Protein AF-A0A3D5Q6L6-F1 (afdb_monomer_lite)

pLDDT: mean 83.22, std 15.75, range [42.56, 94.69]

Structure (mmCIF, N/CA/C/O backbone):
data_AF-A0A3D5Q6L6-F1
#
_entry.id   AF-A0A3D5Q6L6-F1
#
loop_
_atom_site.group_PDB
_atom_site.id
_atom_site.type_symbol
_atom_site.label_atom_id
_atom_site.label_alt_id
_atom_site.label_comp_id
_atom_site.label_asym_id
_atom_site.label_entity_id
_atom_site.label_seq_id
_atom_site.pdbx_PDB_ins_code
_atom_site.Cartn_x
_atom_site.Cartn_y
_atom_site.Cartn_z
_atom_site.occupancy
_atom_site.B_iso_or_equiv
_atom_site.auth_seq_id
_atom_site.auth_comp_id
_atom_site.auth_asym_id
_atom_site.auth_atom_id
_atom_site.pdbx_PDB_model_num
ATOM 1 N N . LEU A 1 1 ? -1.924 -4.597 -21.460 1.00 47.00 1 LEU A N 1
ATOM 2 C CA . LEU A 1 1 ? -1.087 -4.878 -20.268 1.00 47.00 1 LEU A CA 1
ATOM 3 C C . LEU A 1 1 ? -1.959 -5.622 -19.259 1.00 47.00 1 LEU A C 1
ATOM 5 O O . LEU A 1 1 ? -3.085 -5.174 -19.084 1.00 47.00 1 LEU A O 1
ATOM 9 N N . PRO A 1 2 ? -1.518 -6.748 -18.667 1.00 67.69 2 PRO A N 1
ATOM 10 C CA . PRO A 1 2 ? -2.403 -7.641 -17.908 1.00 67.69 2 PRO A CA 1
ATOM 11 C C . PRO A 1 2 ? -2.850 -7.116 -16.529 1.00 67.69 2 PRO A C 1
ATOM 13 O O . PRO A 1 2 ? -3.755 -7.701 -15.950 1.00 67.69 2 PRO A O 1
ATOM 16 N N . HIS A 1 3 ? -2.297 -6.000 -16.034 1.00 64.44 3 HIS A N 1
ATOM 17 C CA . HIS A 1 3 ? -2.721 -5.359 -14.777 1.00 64.44 3 HIS A CA 1
ATOM 18 C C . HIS A 1 3 ? -2.710 -3.825 -14.921 1.00 64.44 3 HIS A C 1
ATOM 20 O O . HIS A 1 3 ? -1.693 -3.193 -14.626 1.00 64.44 3 HIS A O 1
ATOM 26 N N . PRO A 1 4 ? -3.772 -3.203 -15.466 1.00 75.00 4 PRO A N 1
ATOM 27 C CA . PRO A 1 4 ? -3.870 -1.749 -15.504 1.00 75.00 4 PRO A CA 1
ATOM 28 C C . PRO A 1 4 ? -4.125 -1.219 -14.088 1.00 75.00 4 PRO A C 1
ATOM 30 O O . PRO A 1 4 ? -5.172 -1.496 -13.515 1.00 75.00 4 PRO A O 1
ATOM 33 N N . ALA A 1 5 ? -3.178 -0.463 -13.532 1.00 80.44 5 ALA A N 1
ATOM 34 C CA . ALA A 1 5 ? -3.418 0.282 -12.299 1.00 80.44 5 ALA A CA 1
ATOM 35 C C . ALA A 1 5 ? -4.358 1.459 -12.573 1.00 80.44 5 ALA A C 1
ATOM 37 O O . ALA A 1 5 ? -4.229 2.122 -13.608 1.00 80.44 5 ALA A O 1
ATOM 38 N N . LYS A 1 6 ? -5.270 1.739 -11.639 1.00 83.00 6 LYS A N 1
ATOM 39 C CA . LYS A 1 6 ? -6.223 2.856 -11.740 1.00 83.00 6 LYS A CA 1
ATOM 40 C C . LYS A 1 6 ? -5.516 4.206 -11.774 1.00 83.00 6 LYS A C 1
ATOM 42 O O . LYS A 1 6 ? -5.907 5.088 -12.533 1.00 83.00 6 LYS A O 1
ATOM 47 N N . ASP A 1 7 ? -4.448 4.341 -10.992 1.00 87.31 7 ASP A N 1
ATOM 48 C CA . ASP A 1 7 ? -3.566 5.502 -11.014 1.00 87.31 7 ASP A CA 1
ATOM 49 C C . ASP A 1 7 ? -2.093 5.083 -10.958 1.00 87.31 7 ASP A C 1
ATOM 51 O O . ASP A 1 7 ? -1.597 4.518 -9.977 1.00 87.31 7 ASP A O 1
ATOM 55 N N . LEU A 1 8 ? -1.366 5.420 -12.022 1.00 88.12 8 LEU A N 1
ATOM 56 C CA . LEU A 1 8 ? 0.057 5.135 -12.138 1.00 88.12 8 LEU A CA 1
ATOM 57 C C . LEU A 1 8 ? 0.893 5.926 -11.123 1.00 88.12 8 LEU A C 1
ATOM 59 O O . LEU A 1 8 ? 1.917 5.418 -10.664 1.00 88.12 8 LEU A O 1
ATOM 63 N N . LYS A 1 9 ? 0.480 7.145 -10.750 1.00 89.06 9 LYS A N 1
ATOM 64 C CA . LYS A 1 9 ? 1.214 7.959 -9.767 1.00 89.06 9 LYS A CA 1
ATOM 65 C C . LYS A 1 9 ? 1.159 7.309 -8.393 1.00 89.06 9 LYS A C 1
ATOM 67 O O . LYS A 1 9 ? 2.194 7.160 -7.742 1.00 89.06 9 LYS A O 1
ATOM 72 N N . THR A 1 10 ? -0.028 6.854 -7.999 1.00 89.81 10 THR A N 1
ATOM 73 C CA . THR A 1 10 ? -0.221 6.107 -6.756 1.00 89.81 10 THR A CA 1
ATOM 74 C C . THR A 1 10 ? 0.582 4.810 -6.754 1.00 89.81 10 THR A C 1
ATOM 76 O O . THR A 1 10 ? 1.323 4.561 -5.803 1.00 89.81 10 THR A O 1
ATOM 79 N N . LEU A 1 11 ? 0.563 4.039 -7.847 1.00 91.19 11 LEU A N 1
ATOM 80 C CA . LEU A 1 11 ? 1.394 2.836 -7.965 1.00 91.19 11 LEU A CA 1
ATOM 81 C C . LEU A 1 11 ? 2.889 3.141 -7.794 1.00 91.19 11 LEU A C 1
ATOM 83 O O . LEU A 1 11 ? 3.577 2.473 -7.023 1.00 91.19 11 LEU A O 1
ATOM 87 N N . GLN A 1 12 ? 3.401 4.167 -8.475 1.00 91.44 12 GLN A N 1
ATOM 88 C CA . GLN A 1 12 ? 4.802 4.572 -8.352 1.00 91.44 12 GLN A CA 1
ATOM 89 C C . GLN A 1 12 ? 5.161 4.985 -6.921 1.00 91.44 12 GLN A C 1
ATOM 91 O O . GLN A 1 12 ? 6.240 4.633 -6.443 1.00 91.44 12 GLN A O 1
ATOM 96 N N . ALA A 1 13 ? 4.277 5.706 -6.228 1.00 90.69 13 ALA A N 1
ATOM 97 C CA . ALA A 1 13 ? 4.486 6.113 -4.843 1.00 90.69 13 ALA A CA 1
ATOM 98 C C . ALA A 1 13 ? 4.513 4.910 -3.889 1.00 90.69 13 ALA A C 1
ATOM 100 O O . ALA A 1 13 ? 5.416 4.819 -3.054 1.00 90.69 13 ALA A O 1
ATOM 101 N N . VAL A 1 14 ? 3.581 3.964 -4.039 1.00 91.62 14 VAL A N 1
ATOM 102 C CA . VAL A 1 14 ? 3.535 2.728 -3.242 1.00 91.62 14 VAL A CA 1
ATOM 103 C C . VAL A 1 14 ? 4.808 1.911 -3.454 1.00 91.62 14 VAL A C 1
ATOM 105 O O . VAL A 1 14 ? 5.483 1.566 -2.484 1.00 91.62 14 VAL A O 1
ATOM 108 N N . VAL A 1 15 ? 5.193 1.664 -4.711 1.00 92.56 15 VAL A N 1
ATOM 109 C CA . VAL A 1 15 ? 6.412 0.910 -5.048 1.00 92.56 15 VAL A CA 1
ATOM 110 C C . VAL A 1 15 ? 7.651 1.617 -4.496 1.00 92.56 15 VAL A C 1
ATOM 112 O O . VAL A 1 15 ? 8.474 0.991 -3.833 1.00 92.56 15 VAL A O 1
ATOM 115 N N . ARG A 1 16 ? 7.782 2.934 -4.687 1.00 92.31 16 ARG A N 1
ATOM 116 C CA . ARG A 1 16 ? 8.921 3.707 -4.167 1.00 92.31 16 ARG A CA 1
ATOM 117 C C . ARG A 1 16 ? 9.050 3.576 -2.648 1.00 92.31 16 ARG A C 1
ATOM 119 O O . ARG A 1 16 ? 10.136 3.272 -2.157 1.00 92.31 16 ARG A O 1
ATOM 126 N N . ASN A 1 17 ? 7.958 3.770 -1.909 1.00 91.31 17 ASN A N 1
ATOM 127 C CA . ASN A 1 17 ? 7.958 3.660 -0.449 1.00 91.31 17 ASN A CA 1
ATOM 128 C C . ASN A 1 17 ? 8.286 2.237 0.018 1.00 91.31 17 ASN A C 1
ATOM 130 O O . ASN A 1 17 ? 9.128 2.050 0.899 1.00 91.31 17 ASN A O 1
ATOM 134 N N . ALA A 1 18 ? 7.707 1.229 -0.635 1.00 92.06 18 ALA A N 1
ATOM 135 C CA . ALA A 1 18 ? 7.980 -0.166 -0.329 1.00 92.06 18 ALA A CA 1
ATOM 136 C C . ALA A 1 18 ? 9.466 -0.513 -0.523 1.00 92.06 18 ALA A C 1
ATOM 138 O O . ALA A 1 18 ? 10.097 -1.091 0.363 1.00 92.06 18 ALA A O 1
ATOM 139 N N . PHE A 1 19 ? 10.071 -0.098 -1.639 1.00 92.50 19 PHE A N 1
ATOM 140 C CA . PHE A 1 19 ? 11.471 -0.406 -1.937 1.00 92.50 19 PHE A CA 1
ATOM 141 C C . PHE A 1 19 ? 12.473 0.405 -1.102 1.00 92.50 19 PHE A C 1
ATOM 143 O O . PHE A 1 19 ? 13.524 -0.136 -0.742 1.00 92.50 19 PHE A O 1
ATOM 150 N N . ASN A 1 20 ? 12.135 1.633 -0.691 1.00 93.06 20 ASN A N 1
ATOM 151 C CA . ASN A 1 20 ? 12.921 2.392 0.293 1.00 93.06 20 ASN A CA 1
ATOM 152 C C . ASN A 1 20 ? 13.053 1.630 1.624 1.00 93.06 20 ASN A C 1
ATOM 154 O O . ASN A 1 20 ? 14.093 1.680 2.281 1.00 93.06 20 ASN A O 1
ATOM 158 N N . ALA A 1 21 ? 12.029 0.855 1.988 1.00 91.94 21 ALA A N 1
ATOM 159 C CA . ALA A 1 21 ? 11.996 0.020 3.181 1.00 91.94 21 ALA A CA 1
ATOM 160 C C . ALA A 1 21 ? 12.034 -1.492 2.868 1.00 91.94 21 ALA A C 1
ATOM 162 O O . ALA A 1 21 ? 11.544 -2.291 3.664 1.00 91.94 21 ALA A O 1
ATOM 163 N N . ARG A 1 22 ? 12.687 -1.928 1.774 1.00 92.25 22 ARG A N 1
ATOM 164 C CA . ARG A 1 22 ? 12.684 -3.339 1.302 1.00 92.25 22 ARG A CA 1
ATOM 165 C C . ARG A 1 22 ? 13.136 -4.395 2.317 1.00 92.25 22 ARG A C 1
ATOM 167 O O . ARG A 1 22 ? 12.868 -5.585 2.170 1.00 92.25 22 ARG A O 1
ATOM 174 N N . ARG A 1 23 ? 13.879 -3.985 3.349 1.00 92.19 23 ARG A N 1
ATOM 175 C CA . ARG A 1 23 ? 14.361 -4.853 4.444 1.00 92.19 23 ARG A CA 1
ATOM 176 C C . ARG A 1 23 ? 13.408 -4.939 5.633 1.00 92.19 23 ARG A C 1
ATOM 178 O O . ARG A 1 23 ? 13.690 -5.673 6.574 1.00 92.19 23 ARG A O 1
ATOM 185 N N . LYS A 1 24 ? 12.317 -4.181 5.614 1.00 93.94 24 LYS A N 1
ATOM 186 C CA . LYS A 1 24 ? 11.258 -4.201 6.621 1.00 93.94 24 LYS A CA 1
ATOM 187 C C . LYS A 1 24 ? 10.056 -4.981 6.091 1.00 93.94 24 LYS A C 1
ATOM 189 O O . LYS A 1 24 ? 10.019 -5.362 4.925 1.00 93.94 24 LYS A O 1
ATOM 194 N N . THR A 1 25 ? 9.110 -5.244 6.980 1.00 94.69 25 THR A N 1
ATOM 195 C CA . THR A 1 25 ? 7.827 -5.858 6.641 1.00 94.69 25 THR A CA 1
ATOM 196 C C . THR A 1 25 ? 6.909 -4.845 5.955 1.00 94.69 25 THR A C 1
ATOM 198 O O . THR A 1 25 ? 7.070 -3.637 6.159 1.00 94.69 25 THR A O 1
ATOM 201 N N . LEU A 1 26 ? 5.939 -5.307 5.166 1.00 93.00 26 LEU A N 1
ATOM 202 C CA . LEU A 1 26 ? 4.996 -4.461 4.430 1.00 93.00 26 LEU A CA 1
ATOM 203 C C . LEU A 1 26 ? 4.240 -3.516 5.360 1.00 93.00 26 LEU A C 1
ATOM 205 O O . LEU A 1 26 ? 4.179 -2.321 5.076 1.00 93.00 26 LEU A O 1
ATOM 209 N N . ARG A 1 27 ? 3.814 -3.984 6.542 1.00 92.94 27 ARG A N 1
ATOM 210 C CA . ARG A 1 27 ? 3.186 -3.114 7.554 1.00 92.94 27 ARG A CA 1
ATOM 211 C C . ARG A 1 27 ? 4.052 -1.933 7.985 1.00 92.94 27 ARG A C 1
ATOM 213 O O . ARG A 1 27 ? 3.524 -0.948 8.477 1.00 92.94 27 ARG A O 1
ATOM 220 N N . LYS A 1 28 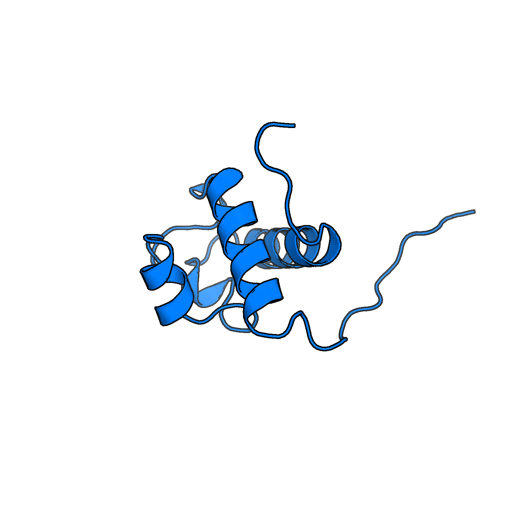? 5.385 -2.051 7.911 1.00 93.62 28 LYS A N 1
ATOM 221 C CA . LYS A 1 28 ? 6.327 -0.976 8.266 1.00 93.62 28 LYS A CA 1
ATOM 222 C C . LYS A 1 28 ? 6.722 -0.152 7.055 1.00 93.62 28 LYS A C 1
ATOM 224 O O . LYS A 1 28 ? 6.916 1.047 7.196 1.00 93.62 28 LYS A O 1
ATOM 229 N N . ALA A 1 29 ? 6.830 -0.785 5.894 1.00 92.31 29 ALA A N 1
ATOM 230 C CA . ALA A 1 29 ? 7.156 -0.118 4.646 1.00 92.31 29 ALA A CA 1
ATOM 231 C C . ALA A 1 29 ? 6.010 0.780 4.142 1.00 92.31 29 ALA A C 1
ATOM 233 O O . ALA A 1 29 ? 6.275 1.813 3.539 1.00 92.31 29 ALA A O 1
ATOM 234 N N . LEU A 1 30 ? 4.756 0.407 4.421 1.00 90.50 30 LEU A N 1
ATOM 235 C CA . LEU A 1 30 ? 3.551 1.080 3.924 1.00 90.50 30 LEU A CA 1
ATOM 236 C C . LEU A 1 30 ? 2.701 1.742 5.018 1.00 90.50 30 LEU A C 1
ATOM 238 O O . LEU A 1 30 ? 1.625 2.234 4.709 1.00 90.50 30 LEU A O 1
ATOM 242 N N . ALA A 1 31 ? 3.174 1.816 6.268 1.00 87.69 31 ALA A N 1
ATOM 243 C CA . ALA A 1 31 ? 2.394 2.290 7.424 1.00 87.69 31 ALA A CA 1
ATOM 244 C C . ALA A 1 31 ? 1.731 3.676 7.262 1.00 87.69 31 ALA A C 1
ATOM 246 O O . ALA A 1 31 ? 0.767 3.968 7.961 1.00 87.69 31 ALA A O 1
ATOM 247 N N . GLY A 1 32 ? 2.274 4.542 6.398 1.00 85.88 32 GLY A N 1
ATOM 248 C CA . GLY A 1 32 ? 1.732 5.877 6.109 1.00 85.88 32 GLY A CA 1
ATOM 249 C C . GLY A 1 32 ? 0.888 5.965 4.834 1.00 85.88 32 GLY A C 1
ATOM 250 O O . GLY A 1 32 ? 0.370 7.031 4.532 1.00 85.88 32 GLY A O 1
ATOM 251 N N . LEU A 1 33 ? 0.784 4.872 4.077 1.00 86.75 33 LEU A N 1
ATOM 252 C CA . LEU A 1 33 ? 0.046 4.802 2.815 1.00 86.75 33 LEU A CA 1
ATOM 253 C C . LEU A 1 33 ? -1.162 3.876 2.908 1.00 86.75 33 LEU A C 1
ATOM 255 O O . LEU A 1 33 ? -2.209 4.185 2.350 1.00 86.75 33 LEU A O 1
ATOM 259 N N . VAL A 1 34 ? -0.994 2.733 3.574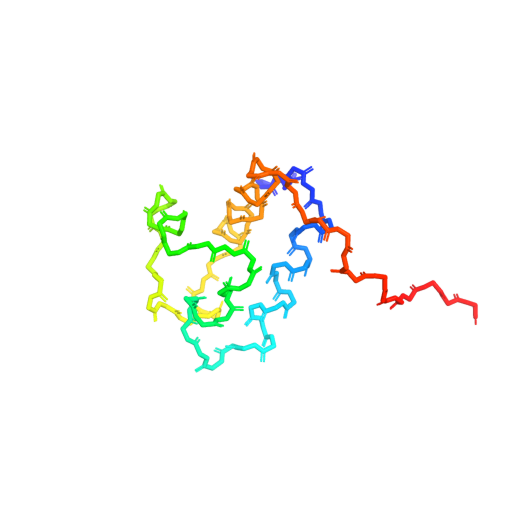 1.00 89.62 34 VAL A N 1
ATOM 260 C CA . VAL A 1 34 ? -1.968 1.640 3.614 1.00 89.62 34 VAL A CA 1
ATOM 261 C C . VAL A 1 34 ? -2.010 1.070 5.020 1.00 89.62 34 VAL A C 1
ATOM 263 O O . VAL A 1 34 ? -0.967 0.836 5.640 1.00 89.62 34 VAL A O 1
ATOM 266 N N . THR A 1 35 ? -3.213 0.842 5.532 1.00 91.19 35 THR A N 1
ATOM 267 C CA . THR A 1 35 ? -3.398 0.231 6.846 1.00 91.19 35 THR A CA 1
ATOM 268 C C . THR A 1 35 ? -3.247 -1.288 6.775 1.00 91.19 35 THR A C 1
ATOM 270 O O . THR A 1 35 ? -3.285 -1.903 5.708 1.00 91.19 35 THR A O 1
ATOM 273 N N . ILE A 1 36 ? -3.064 -1.923 7.931 1.00 91.69 36 ILE A N 1
ATOM 274 C CA . ILE A 1 36 ? -2.919 -3.383 8.007 1.00 91.69 36 ILE A CA 1
ATOM 275 C C . ILE A 1 36 ? -4.224 -4.060 7.588 1.00 91.69 36 ILE A C 1
ATOM 277 O O . ILE A 1 36 ? -4.204 -5.054 6.870 1.00 91.69 36 ILE A O 1
ATOM 281 N N . GLU A 1 37 ? -5.356 -3.485 7.982 1.00 90.69 37 GLU A N 1
ATOM 282 C CA . GLU A 1 37 ? -6.689 -3.968 7.637 1.00 90.69 37 GLU A CA 1
ATOM 283 C C . GLU A 1 37 ? -6.892 -3.964 6.119 1.00 90.69 37 GLU A C 1
ATOM 285 O O . GLU A 1 37 ? -7.416 -4.928 5.570 1.00 90.69 37 GLU A O 1
ATOM 290 N N . GLN A 1 38 ? -6.419 -2.924 5.424 1.00 91.25 38 GLN A N 1
ATOM 291 C CA . GLN A 1 38 ? -6.478 -2.846 3.963 1.00 91.25 38 GLN A CA 1
ATOM 292 C C . GLN A 1 38 ? -5.605 -3.917 3.294 1.00 91.25 38 GLN A C 1
ATOM 294 O O . GLN A 1 38 ? -6.039 -4.534 2.326 1.00 91.25 38 GLN A O 1
ATOM 299 N N . LEU A 1 39 ? -4.405 -4.195 3.818 1.00 91.44 39 LEU A N 1
ATOM 300 C CA . LEU A 1 39 ? -3.564 -5.290 3.310 1.00 91.44 39 LEU A CA 1
ATOM 301 C C . LEU A 1 39 ? -4.238 -6.656 3.508 1.00 91.44 39 LEU A C 1
ATOM 303 O O . LEU A 1 39 ? -4.279 -7.468 2.585 1.00 91.44 39 LEU A O 1
ATOM 307 N N . GLN A 1 40 ? -4.836 -6.881 4.678 1.00 91.56 40 GLN A N 1
ATOM 308 C CA . GLN A 1 40 ? -5.554 -8.117 4.990 1.00 91.56 40 GLN A CA 1
ATOM 309 C C . GLN A 1 40 ? -6.814 -8.295 4.135 1.00 91.56 40 GLN A C 1
ATOM 311 O O . GLN A 1 40 ? -7.099 -9.411 3.706 1.00 91.56 40 GLN A O 1
ATOM 316 N N . GLN A 1 41 ? -7.540 -7.215 3.828 1.00 91.31 41 GLN A N 1
ATOM 317 C CA . GLN A 1 41 ? -8.680 -7.237 2.900 1.00 91.31 41 GLN A CA 1
ATOM 318 C C . GLN A 1 41 ? -8.276 -7.679 1.490 1.00 91.31 41 GLN A C 1
ATOM 320 O O . GLN A 1 41 ? -9.046 -8.364 0.821 1.00 91.31 41 GLN A O 1
ATOM 325 N N . LEU A 1 42 ? -7.065 -7.323 1.057 1.00 90.12 42 LEU A N 1
ATOM 326 C CA . LEU A 1 42 ? -6.490 -7.761 -0.215 1.00 90.12 42 LEU A CA 1
ATOM 327 C C . LEU A 1 42 ? -5.921 -9.190 -0.160 1.00 90.12 42 LEU A C 1
ATOM 329 O O . LEU A 1 42 ? -5.466 -9.702 -1.179 1.00 90.12 42 LEU A O 1
ATOM 333 N N . GLY A 1 43 ? -5.930 -9.841 1.009 1.00 92.69 43 GLY A N 1
ATOM 334 C CA . GLY A 1 43 ? -5.324 -11.159 1.209 1.00 92.69 43 GLY A CA 1
ATOM 335 C C . GLY A 1 43 ? -3.792 -11.137 1.229 1.00 92.69 43 GLY A C 1
ATOM 336 O O . GLY A 1 43 ? -3.165 -12.175 1.028 1.00 92.69 43 GLY A O 1
ATOM 337 N N . ILE A 1 44 ? -3.185 -9.969 1.457 1.00 92.06 44 ILE A N 1
ATOM 338 C CA . ILE A 1 44 ? -1.733 -9.781 1.480 1.00 92.06 44 ILE A CA 1
ATOM 339 C C . ILE A 1 44 ? -1.230 -9.904 2.918 1.00 92.06 44 ILE A C 1
ATOM 341 O O . ILE A 1 44 ? -1.717 -9.229 3.825 1.00 92.06 44 ILE A O 1
ATOM 345 N N . ASP A 1 45 ? -0.210 -10.738 3.117 1.00 92.38 45 ASP A N 1
ATOM 346 C CA . ASP A 1 45 ? 0.458 -10.888 4.410 1.00 92.38 45 ASP A CA 1
ATOM 347 C C . ASP A 1 45 ? 1.334 -9.657 4.714 1.00 92.38 45 ASP A C 1
ATOM 349 O O . ASP A 1 45 ? 2.334 -9.379 4.046 1.00 92.38 45 ASP A O 1
ATOM 353 N N . ASP A 1 46 ? 0.961 -8.915 5.758 1.00 91.19 46 ASP A N 1
ATOM 354 C CA . ASP A 1 46 ? 1.618 -7.684 6.196 1.00 91.19 46 ASP A CA 1
ATOM 355 C C . ASP A 1 46 ? 3.015 -7.918 6.813 1.00 91.19 46 ASP A C 1
ATOM 357 O O . ASP A 1 46 ? 3.804 -6.972 6.972 1.00 91.19 46 ASP A O 1
ATOM 361 N N . GLY A 1 47 ? 3.339 -9.177 7.126 1.00 93.38 47 GLY A N 1
ATOM 362 C CA . GLY A 1 47 ? 4.645 -9.664 7.556 1.00 93.38 47 GLY A CA 1
ATOM 363 C C . GLY A 1 47 ? 5.631 -9.914 6.411 1.00 93.38 47 GLY A C 1
ATOM 364 O O . GLY A 1 47 ? 6.837 -10.005 6.666 1.00 93.38 47 GLY A O 1
ATOM 365 N N . LEU A 1 48 ? 5.172 -9.964 5.155 1.00 93.50 48 LEU A N 1
ATOM 366 C CA . LEU A 1 48 ? 6.061 -10.131 4.005 1.00 93.50 48 LEU A CA 1
ATOM 367 C C . LEU A 1 48 ? 6.969 -8.920 3.815 1.00 93.50 48 LEU A C 1
ATOM 369 O O . LEU A 1 48 ? 6.696 -7.807 4.263 1.00 93.50 48 LEU A O 1
ATOM 373 N N . ARG A 1 49 ? 8.091 -9.141 3.131 1.00 93.69 49 ARG A N 1
ATOM 374 C CA . ARG A 1 49 ? 8.996 -8.068 2.716 1.00 93.69 49 ARG A CA 1
ATOM 375 C C . ARG A 1 49 ? 8.583 -7.560 1.330 1.00 93.69 49 ARG A C 1
ATOM 377 O O . ARG A 1 49 ? 8.173 -8.377 0.5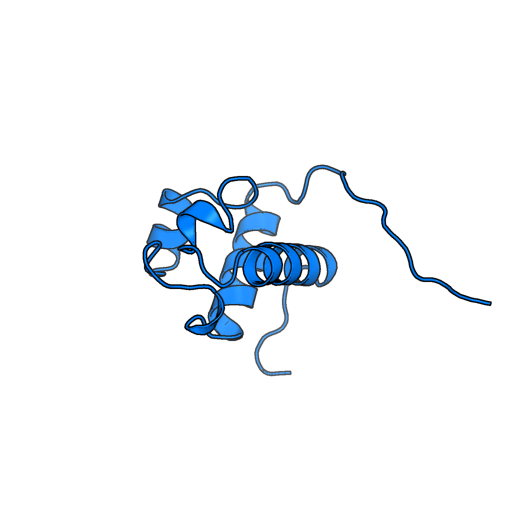11 1.00 93.69 49 ARG A O 1
ATOM 384 N N . PRO A 1 50 ? 8.770 -6.264 1.020 1.00 93.31 50 PRO A N 1
ATOM 385 C CA . PRO A 1 50 ? 8.484 -5.684 -0.296 1.00 93.31 50 PRO A CA 1
ATOM 386 C C . PRO A 1 50 ? 9.067 -6.451 -1.491 1.00 93.31 50 PRO A C 1
ATOM 388 O O . PRO A 1 50 ? 8.450 -6.516 -2.548 1.00 93.31 50 PRO A O 1
ATOM 391 N N . GLU A 1 51 ? 10.248 -7.049 -1.328 1.00 93.06 51 GLU A N 1
ATOM 392 C CA . GLU A 1 51 ? 10.904 -7.842 -2.378 1.00 93.06 51 GLU A CA 1
ATOM 393 C C . GLU A 1 51 ? 10.267 -9.221 -2.618 1.00 93.06 51 GLU A C 1
ATOM 395 O O . GLU A 1 51 ? 10.522 -9.827 -3.652 1.00 93.06 51 GLU A O 1
ATOM 400 N N . ASN A 1 52 ? 9.429 -9.697 -1.692 1.00 92.50 52 ASN A N 1
ATOM 401 C CA . ASN A 1 52 ? 8.682 -10.952 -1.812 1.00 92.50 52 ASN A CA 1
ATOM 402 C C . ASN A 1 52 ? 7.258 -10.738 -2.353 1.00 92.50 52 ASN A C 1
ATOM 404 O O . ASN A 1 52 ? 6.509 -11.703 -2.477 1.00 92.50 52 ASN A O 1
ATOM 408 N N . LEU A 1 53 ? 6.870 -9.490 -2.624 1.00 92.44 53 LEU A N 1
ATOM 409 C CA . LEU A 1 53 ? 5.535 -9.127 -3.083 1.00 92.44 53 LEU A CA 1
ATOM 410 C C . LEU A 1 53 ? 5.488 -9.074 -4.619 1.00 92.44 53 LEU A C 1
ATOM 412 O O . LEU A 1 53 ? 6.428 -8.581 -5.250 1.00 92.44 53 LEU A O 1
ATOM 416 N N . SER A 1 54 ? 4.410 -9.570 -5.232 1.00 91.50 54 SER A N 1
ATOM 417 C CA . SER A 1 54 ? 4.280 -9.580 -6.692 1.00 91.50 54 SER A CA 1
ATOM 418 C C . SER A 1 54 ? 3.839 -8.220 -7.245 1.00 91.50 54 SER A C 1
ATOM 420 O O . SER A 1 54 ? 3.273 -7.386 -6.539 1.00 91.50 54 SER A O 1
ATOM 422 N N . LEU A 1 55 ? 4.057 -7.986 -8.546 1.00 89.75 55 LEU A N 1
ATOM 423 C CA . LEU A 1 55 ? 3.586 -6.760 -9.202 1.00 89.75 55 LEU A CA 1
ATOM 424 C C . LEU A 1 55 ? 2.055 -6.623 -9.146 1.00 89.75 55 LEU A C 1
ATOM 426 O O . LEU A 1 55 ? 1.556 -5.512 -8.995 1.00 89.75 55 LEU A O 1
ATOM 430 N N . ALA A 1 56 ? 1.322 -7.733 -9.260 1.00 90.81 56 ALA A N 1
ATOM 431 C CA . ALA A 1 56 ? -0.136 -7.724 -9.182 1.00 90.81 56 ALA A CA 1
ATOM 432 C C . ALA A 1 56 ? -0.617 -7.250 -7.802 1.00 90.81 56 ALA A C 1
ATOM 434 O O . ALA A 1 56 ? -1.541 -6.444 -7.722 1.00 90.81 56 ALA A O 1
ATOM 435 N N . ASP A 1 57 ? 0.072 -7.659 -6.737 1.00 92.62 57 ASP A N 1
ATOM 436 C CA . ASP A 1 57 ? -0.239 -7.209 -5.380 1.00 92.62 57 ASP A CA 1
ATOM 437 C C . ASP A 1 57 ? 0.058 -5.716 -5.210 1.00 92.62 57 ASP A C 1
ATOM 439 O O . ASP A 1 57 ? -0.734 -4.993 -4.617 1.00 92.62 57 ASP A O 1
ATOM 443 N N . TYR A 1 58 ? 1.158 -5.211 -5.781 1.00 92.38 58 TYR A N 1
ATOM 444 C CA . TYR A 1 58 ? 1.433 -3.770 -5.782 1.00 92.38 58 TYR A CA 1
ATOM 445 C C . TYR A 1 58 ? 0.347 -2.964 -6.495 1.00 92.38 58 TYR A C 1
ATOM 447 O O . TYR A 1 58 ? -0.016 -1.888 -6.019 1.00 92.38 58 TYR A O 1
ATOM 455 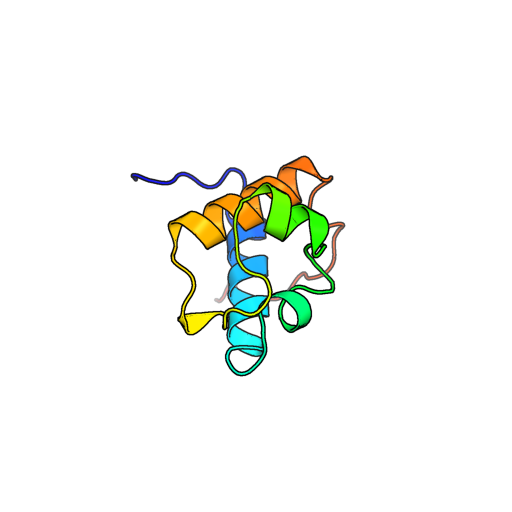N N . VAL A 1 59 ? -0.176 -3.476 -7.613 1.00 92.88 59 VAL A N 1
ATOM 456 C CA . VAL A 1 59 ? -1.309 -2.862 -8.318 1.00 92.88 59 VAL A CA 1
ATOM 457 C C . VAL A 1 59 ? -2.556 -2.881 -7.437 1.00 92.88 59 VAL A C 1
ATOM 459 O O . VAL A 1 59 ? -3.177 -1.838 -7.275 1.00 92.88 59 VAL A O 1
ATOM 462 N N . ALA A 1 60 ? -2.871 -4.006 -6.791 1.00 92.50 60 ALA A N 1
ATOM 463 C CA . ALA A 1 60 ? -4.021 -4.112 -5.894 1.00 92.50 60 ALA A CA 1
ATOM 464 C C . ALA A 1 60 ? -3.926 -3.156 -4.690 1.00 92.50 60 ALA A C 1
ATOM 466 O O . ALA A 1 60 ? -4.901 -2.494 -4.342 1.00 92.50 60 ALA A O 1
ATOM 467 N N . ILE A 1 61 ? -2.739 -3.029 -4.088 1.00 92.25 61 ILE A N 1
ATOM 468 C CA . ILE A 1 61 ? -2.472 -2.069 -3.010 1.00 92.25 61 ILE A CA 1
ATOM 469 C C . ILE A 1 61 ? -2.680 -0.639 -3.512 1.00 92.25 61 ILE A C 1
ATOM 471 O O . ILE A 1 61 ? -3.355 0.150 -2.856 1.00 92.25 61 ILE A O 1
ATOM 475 N N . ALA A 1 62 ? -2.106 -0.293 -4.665 1.00 92.69 62 ALA A N 1
ATOM 476 C CA . ALA A 1 62 ? -2.238 1.041 -5.238 1.00 92.69 62 ALA A CA 1
ATOM 477 C C . ALA A 1 62 ? -3.697 1.381 -5.559 1.00 92.69 62 ALA A C 1
ATOM 479 O O . ALA A 1 62 ? -4.161 2.464 -5.210 1.00 92.69 62 ALA A O 1
ATOM 480 N N . ASP A 1 63 ? -4.430 0.443 -6.153 1.00 92.00 63 ASP A N 1
ATOM 481 C CA . ASP A 1 63 ? -5.849 0.599 -6.445 1.00 92.00 63 ASP A CA 1
ATOM 482 C C . ASP A 1 63 ? -6.654 0.798 -5.157 1.00 92.00 63 ASP A C 1
ATOM 484 O O . ASP A 1 63 ? -7.522 1.666 -5.115 1.00 92.00 63 ASP A O 1
ATOM 488 N N . GLN A 1 64 ? -6.325 0.081 -4.079 1.00 91.62 64 GLN A N 1
ATOM 489 C CA . GLN A 1 64 ? -6.978 0.266 -2.784 1.00 91.62 64 GLN A CA 1
ATOM 490 C C . GLN A 1 64 ? -6.719 1.654 -2.182 1.00 91.62 64 GLN A C 1
ATOM 492 O O . GLN A 1 64 ? -7.627 2.239 -1.594 1.00 91.62 64 GLN A O 1
ATOM 497 N N . VAL A 1 65 ? -5.517 2.218 -2.351 1.00 90.19 65 VAL A N 1
ATOM 498 C CA . VAL A 1 65 ? -5.213 3.599 -1.922 1.00 90.19 65 VAL A CA 1
ATOM 499 C C . VAL A 1 65 ? -6.030 4.618 -2.710 1.00 90.19 65 VAL A C 1
ATOM 501 O O . VAL A 1 65 ? -6.534 5.580 -2.131 1.00 90.19 65 VAL A O 1
ATOM 504 N N . VAL A 1 66 ? -6.189 4.407 -4.019 1.00 90.25 66 VAL A N 1
ATOM 505 C CA . VAL A 1 66 ? -7.028 5.268 -4.866 1.00 90.25 66 VAL A CA 1
ATOM 506 C C . VAL A 1 66 ? -8.478 5.240 -4.384 1.00 90.25 66 VAL A C 1
ATOM 508 O O . VAL A 1 66 ? -9.068 6.299 -4.176 1.00 90.25 66 VAL A O 1
ATOM 511 N N . GLU A 1 67 ? -9.032 4.053 -4.135 1.00 87.38 67 GLU A N 1
ATOM 512 C CA . GLU A 1 67 ? -10.408 3.895 -3.643 1.00 87.38 67 GLU A CA 1
ATOM 513 C C . GLU A 1 67 ? -10.609 4.476 -2.234 1.00 87.38 67 GLU A C 1
ATOM 515 O O . GLU A 1 67 ? -11.674 5.007 -1.927 1.00 87.38 67 GLU A O 1
ATOM 520 N N . ALA A 1 68 ? -9.583 4.436 -1.380 1.00 83.81 68 ALA A N 1
ATOM 521 C CA . ALA A 1 68 ? -9.636 4.957 -0.013 1.00 83.81 68 ALA A CA 1
ATOM 522 C C . ALA A 1 68 ? -9.585 6.497 0.091 1.00 83.81 68 ALA A C 1
ATOM 524 O O . ALA A 1 68 ? -9.622 7.027 1.202 1.00 83.81 68 ALA A O 1
ATOM 525 N N . GLY A 1 69 ? -9.517 7.221 -1.032 1.00 76.00 69 GLY A N 1
ATOM 526 C CA . GLY A 1 69 ? -9.474 8.689 -1.067 1.00 76.00 69 GLY A CA 1
ATOM 527 C C . GLY A 1 69 ? -8.244 9.278 -1.759 1.00 76.00 69 GLY A C 1
ATOM 528 O O . GLY A 1 69 ? -8.085 10.498 -1.768 1.00 76.00 69 GLY A O 1
ATOM 529 N N . GLY A 1 70 ? -7.403 8.437 -2.367 1.00 67.25 70 GLY A N 1
ATOM 530 C CA . GLY A 1 70 ? -6.189 8.847 -3.063 1.00 67.25 70 GLY A CA 1
ATOM 531 C C . GLY A 1 70 ? -5.089 9.345 -2.124 1.00 67.25 70 GLY A C 1
ATOM 532 O O . GLY A 1 70 ? -5.294 9.627 -0.945 1.00 67.25 70 GLY A O 1
ATOM 533 N N . LEU A 1 71 ? -3.874 9.463 -2.657 1.00 66.12 71 LEU A N 1
ATOM 534 C CA . LEU A 1 71 ? -2.793 10.162 -1.967 1.00 66.12 71 LEU A CA 1
ATOM 535 C C . LEU A 1 71 ? -3.162 11.646 -1.842 1.00 66.12 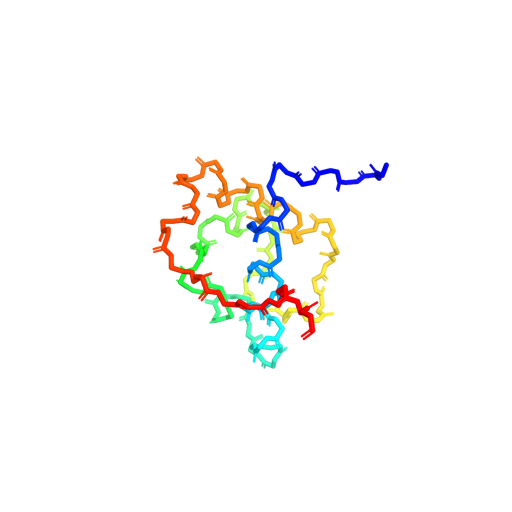71 LEU A C 1
ATOM 537 O O . LEU A 1 71 ? -3.086 12.395 -2.819 1.00 66.12 71 LEU A O 1
ATOM 541 N N . SER A 1 72 ? -3.536 12.081 -0.641 1.00 53.00 72 SER A N 1
ATOM 542 C CA . SER A 1 72 ? -3.661 13.493 -0.275 1.00 53.00 72 SER A CA 1
ATOM 543 C C . SER A 1 72 ? -2.305 14.196 -0.433 1.00 53.00 72 SER A C 1
ATOM 545 O O . SER A 1 72 ? -1.505 14.216 0.492 1.00 53.00 72 SER A O 1
ATOM 547 N N . GLN A 1 73 ? -2.038 14.702 -1.640 1.00 46.19 73 GLN A N 1
ATOM 548 C CA . GLN A 1 73 ? -1.024 15.692 -2.041 1.00 46.19 73 GLN A CA 1
ATOM 549 C C . GLN A 1 73 ? 0.138 15.947 -1.055 1.00 46.19 73 GLN A C 1
ATOM 551 O O . GLN A 1 73 ? 0.153 16.941 -0.338 1.00 46.19 73 GLN A O 1
ATOM 556 N N . ALA A 1 74 ? 1.141 15.077 -1.093 1.00 45.00 74 ALA A N 1
ATOM 557 C CA . ALA A 1 74 ? 2.544 15.327 -0.744 1.00 45.00 74 ALA A CA 1
ATOM 558 C C . ALA A 1 74 ? 3.279 14.108 -1.325 1.00 45.00 74 ALA A C 1
ATOM 560 O O . ALA A 1 74 ? 3.048 1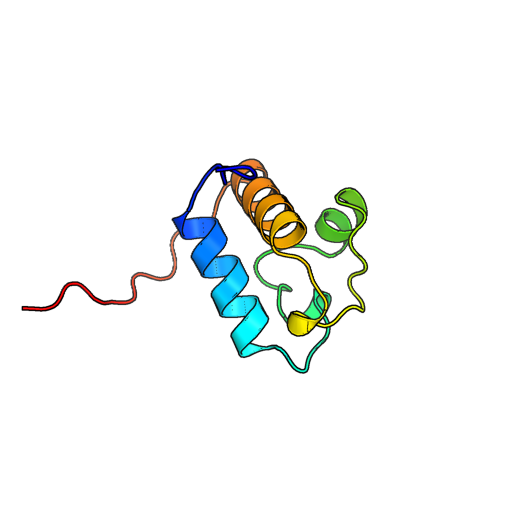2.987 -0.890 1.00 45.00 74 ALA A O 1
ATOM 561 N N . GLU A 1 75 ? 3.874 14.153 -2.514 1.00 46.47 75 GLU A N 1
ATOM 562 C CA . GLU A 1 75 ? 5.157 14.779 -2.804 1.00 46.47 75 GLU A CA 1
ATOM 563 C C . GLU A 1 75 ? 5.210 15.132 -4.305 1.00 46.47 75 GLU A C 1
ATOM 565 O O . GLU A 1 75 ? 5.187 14.252 -5.174 1.00 46.47 75 GLU A O 1
ATOM 570 N N . ASP A 1 76 ? 5.306 16.425 -4.604 1.00 52.84 76 ASP A N 1
ATOM 571 C CA . ASP A 1 76 ? 5.994 16.920 -5.796 1.00 52.84 76 ASP A CA 1
ATOM 572 C C . ASP A 1 76 ? 7.497 16.633 -5.622 1.00 52.84 76 ASP A C 1
ATOM 574 O O . ASP A 1 76 ? 8.074 16.923 -4.575 1.00 52.84 76 ASP A O 1
ATOM 578 N N . GLY A 1 77 ? 8.121 15.983 -6.606 1.00 47.03 77 GLY A N 1
ATOM 579 C CA . GLY A 1 77 ? 9.459 15.414 -6.439 1.00 47.03 77 GLY A CA 1
ATOM 580 C C . GLY A 1 77 ? 10.110 14.859 -7.708 1.00 47.03 77 GLY A C 1
ATOM 581 O O . GLY A 1 77 ? 10.598 13.734 -7.697 1.00 47.03 77 GLY A O 1
ATOM 582 N N . SER A 1 78 ? 10.137 15.672 -8.771 1.00 52.47 78 SER A N 1
ATOM 583 C CA . SER A 1 78 ? 11.215 15.793 -9.778 1.00 52.47 78 SER A CA 1
ATOM 584 C C . SER A 1 78 ? 11.614 14.599 -10.683 1.00 52.47 78 SER A C 1
ATOM 586 O O . SER A 1 78 ? 12.295 13.664 -10.261 1.00 52.47 78 SER A O 1
ATOM 588 N N . LYS A 1 79 ? 11.330 14.727 -11.995 1.00 46.00 79 LYS A N 1
ATOM 589 C CA . LYS A 1 79 ? 12.346 14.847 -13.076 1.00 46.00 79 LYS A CA 1
ATOM 590 C C . LYS A 1 79 ? 11.669 15.088 -14.438 1.00 46.00 79 LYS A C 1
ATOM 592 O O . LYS A 1 79 ? 11.495 14.161 -15.222 1.00 46.00 79 LYS A O 1
ATOM 597 N N . ASP A 1 80 ? 11.337 16.344 -14.724 1.00 42.56 80 ASP A N 1
ATOM 598 C CA . ASP A 1 80 ? 11.356 16.840 -16.103 1.00 42.56 80 ASP A CA 1
ATOM 599 C C . ASP A 1 80 ? 12.690 17.578 -16.259 1.00 42.56 80 ASP A C 1
ATOM 601 O O . ASP A 1 80 ? 13.034 18.445 -15.452 1.00 42.56 80 ASP A O 1
ATOM 605 N N . LYS A 1 81 ? 13.513 17.101 -17.187 1.00 44.94 81 LYS A N 1
ATOM 606 C CA . LYS A 1 81 ? 14.887 17.542 -17.420 1.00 44.94 81 LYS A CA 1
ATOM 607 C C . LYS A 1 81 ? 14.930 18.188 -18.803 1.00 44.94 81 LYS A C 1
ATOM 609 O O . LYS A 1 81 ? 14.672 17.471 -19.767 1.00 44.94 81 LYS A O 1
ATOM 614 N N . PRO A 1 82 ? 15.359 19.450 -18.921 1.00 57.81 82 PRO A N 1
ATOM 615 C CA . PRO A 1 82 ? 16.226 19.879 -20.012 1.00 57.81 82 PRO A CA 1
ATOM 616 C C . PRO A 1 82 ? 17.702 19.814 -19.586 1.00 57.81 82 PRO A C 1
ATOM 618 O O . PRO A 1 82 ? 18.047 20.328 -18.498 1.00 57.81 82 PRO A O 1
#

Radius of gyration: 12.58 Å; chains: 1; bounding box: 27×31×28 Å

Sequence (82 aa):
LPHPAKDLKTLQAVVRNAFNARRKTLRKALAGLVTIEQLQQLGIDDGLRPENLSLADYVAIADQVVEAGGLSQAEDGSKDKP

Secondary structure (DSSP, 8-state):
--S--S-HHHHHHHHHHHHHTTTS-HHHHSTTTS-HHHHHHTT--TTS-GGGS-HHHHHHHHHHHHHTT---S---------

Foldseek 3Di:
DVQDAPDPVLLVVLLVQLVVPQVAFQCVSCVPQDHPVLCVVLVHDRRDGSVPDDSNSSSSSSNSSVVVPHPPDDDPDDDDDD